Protein AF-A0A2V7UYF8-F1 (afdb_monomer)

Foldseek 3Di:
DVVVVVVVVVVVVVVVVVVVVVVVVVVVVVVVVVVQVVCVVVQWHFQDWADPDPPDIWTFTDHLQFIDTPHDTDGLVFFQWKFKDWQQHTPDIAGAVPGDQDDGDPGHDDPVFTWIWMWTAGHPGDIDIGGLGRPDPPNSVVRSVSVRVVSNVSSVVVNVD

pLDDT: mean 77.4, std 12.2, range [41.81, 94.0]

Sequence (161 aa):
MLVKAAALLVLLLLLWMVFRFAMGLRWAKVSREAARAAEQARGRRVVAEIPLSEDELVFFGEDEAGFYWGGRQSRKRDLAGARLLLNGAVVASSSRPGERLPDPPPPEEHQGVEHWDVVLYLSGGRSERIPCGSLREGVSREIATRVFEAVGSAMRKEAGS

Radius of gyration: 21.66 Å; Cα contacts (8 Å, |Δi|>4): 232; chains: 1; bounding box: 52×26×73 Å

Secondary structure (DSSP, 8-state):
-HHHHHHHHHHHHHHHHHHHHHHHHHHHHHHHHHHHHHHHHTT-EEEEEEEEETTEEEEEEE-SSEEEETTEEEEGGGEEEEEEEETTEEEEEEE-TTPPPPPPPPPPP--SS--EEEEEEETTS-EEEEEEE--TTTHHHHHHHHHHHHHHHHHHHHHT-

Nearest PDB structures (foldseek):
  3d33-assembly1_A  TM=3.945E-01  e=4.032E-01  Phocaeicola vulgatus ATCC 8482
  5jip-assembly1_B  TM=4.185E-01  e=5.351E-01  Clostridium perfringens
  5gni-assembly1_B  TM=4.879E-01  e=3.274E+00  Homo sapiens
  3d33-assembly2_B  TM=3.941E-01  e=2.610E+00  Phocaeicola vulgatus ATCC 8482
  2wv3-assembly1_A  TM=4.248E-01  e=2.610E+00  Rattus norvegicus

Mean predicted aligned error: 11.98 Å

Structure (mmCIF, N/CA/C/O backbone):
data_AF-A0A2V7UYF8-F1
#
_entry.id   AF-A0A2V7UYF8-F1
#
loop_
_atom_site.group_PDB
_atom_site.id
_atom_site.type_symbol
_atom_site.label_atom_id
_atom_site.label_alt_id
_atom_site.label_comp_id
_atom_site.label_asym_id
_atom_site.label_entity_id
_atom_site.label_seq_id
_atom_site.pdbx_PDB_ins_code
_atom_site.Cartn_x
_atom_site.Cartn_y
_atom_site.Cartn_z
_atom_site.occupancy
_atom_site.B_iso_or_equiv
_atom_site.auth_seq_id
_atom_site.auth_comp_id
_atom_site.auth_asym_id
_atom_site.auth_atom_id
_atom_site.pdbx_PDB_model_num
ATOM 1 N N . MET A 1 1 ? 27.307 2.474 -53.301 1.00 67.31 1 MET A N 1
ATOM 2 C CA . MET A 1 1 ? 26.188 1.554 -52.976 1.00 67.31 1 MET A CA 1
ATOM 3 C C . MET A 1 1 ? 26.358 0.891 -51.609 1.00 67.31 1 MET A C 1
ATOM 5 O O . MET A 1 1 ? 25.398 0.895 -50.855 1.00 67.31 1 MET A O 1
ATOM 9 N N . LEU A 1 2 ? 27.566 0.443 -51.237 1.00 80.19 2 LEU A N 1
ATOM 10 C CA . LEU A 1 2 ? 27.881 -0.124 -49.911 1.00 80.19 2 LEU A CA 1
ATOM 11 C C . LEU A 1 2 ? 27.453 0.740 -48.711 1.00 80.19 2 LEU A C 1
ATOM 13 O O . LEU A 1 2 ? 26.817 0.229 -47.802 1.00 80.19 2 LEU A O 1
ATOM 17 N N . VAL A 1 3 ? 27.711 2.053 -48.734 1.00 83.88 3 VAL A N 1
ATOM 18 C CA . VAL A 1 3 ? 27.309 2.956 -47.633 1.00 83.88 3 VAL A CA 1
ATOM 19 C C . VAL A 1 3 ? 25.785 3.032 -47.476 1.00 83.88 3 VAL A C 1
ATOM 21 O O . VAL A 1 3 ? 25.278 3.025 -46.361 1.00 83.88 3 VAL A O 1
ATOM 24 N N . LYS A 1 4 ? 25.037 3.035 -48.588 1.00 81.06 4 LYS A N 1
ATOM 25 C CA . LYS A 1 4 ? 23.564 3.021 -48.563 1.00 81.06 4 LYS A CA 1
ATOM 26 C C . LYS A 1 4 ? 23.030 1.688 -48.027 1.00 81.06 4 LYS A C 1
ATOM 28 O O . LYS A 1 4 ? 22.071 1.689 -47.267 1.00 81.06 4 LYS A O 1
ATOM 33 N N . ALA A 1 5 ? 23.673 0.575 -48.382 1.00 85.94 5 ALA A N 1
ATOM 34 C CA . ALA A 1 5 ? 23.326 -0.749 -47.870 1.00 85.94 5 ALA A CA 1
ATOM 35 C C . ALA A 1 5 ? 23.625 -0.883 -46.365 1.00 85.94 5 ALA A C 1
ATOM 37 O O . ALA A 1 5 ? 22.788 -1.380 -45.619 1.00 85.94 5 ALA A O 1
ATOM 38 N N . ALA A 1 6 ? 24.771 -0.373 -45.902 1.00 87.44 6 ALA A N 1
ATOM 39 C CA . ALA A 1 6 ? 25.122 -0.347 -44.484 1.00 87.44 6 ALA A CA 1
ATOM 40 C C . ALA A 1 6 ? 24.159 0.538 -43.674 1.00 87.44 6 ALA A C 1
ATOM 42 O O . ALA A 1 6 ? 23.676 0.120 -42.627 1.00 87.44 6 ALA A O 1
ATOM 43 N N . ALA A 1 7 ? 23.813 1.725 -44.186 1.00 88.31 7 ALA A N 1
ATOM 44 C CA . ALA A 1 7 ? 22.837 2.607 -43.549 1.00 88.31 7 ALA A CA 1
ATOM 45 C C . ALA A 1 7 ? 21.441 1.964 -43.463 1.00 88.31 7 ALA A C 1
ATOM 47 O O . ALA A 1 7 ? 20.787 2.059 -42.426 1.00 88.31 7 ALA A O 1
ATOM 48 N N . LEU A 1 8 ? 21.005 1.262 -44.517 1.00 92.62 8 LEU A N 1
ATOM 49 C CA . LEU A 1 8 ? 19.743 0.519 -44.517 1.00 92.62 8 LEU A CA 1
ATOM 50 C C . LEU A 1 8 ? 19.751 -0.601 -43.465 1.00 92.62 8 LEU A C 1
ATOM 52 O O . LEU A 1 8 ? 18.777 -0.760 -42.735 1.00 92.62 8 LEU A O 1
ATOM 56 N N . LEU A 1 9 ? 20.853 -1.346 -43.352 1.00 94.00 9 LEU A N 1
ATOM 57 C CA . LEU A 1 9 ? 20.999 -2.419 -42.367 1.00 94.00 9 LEU A CA 1
ATOM 58 C C . LEU A 1 9 ? 20.934 -1.881 -40.929 1.00 94.00 9 LEU A C 1
ATOM 60 O O . LEU A 1 9 ? 20.219 -2.431 -40.095 1.00 94.00 9 LEU A O 1
ATOM 64 N N . VAL A 1 10 ? 21.641 -0.782 -40.651 1.00 92.44 10 VAL A N 1
ATOM 65 C CA . VAL A 1 10 ? 21.618 -0.121 -39.336 1.00 92.44 10 VAL A CA 1
ATOM 66 C C . VAL A 1 10 ? 20.214 0.386 -39.010 1.00 92.44 10 VAL A C 1
ATOM 68 O O . VAL A 1 10 ? 19.731 0.172 -37.900 1.00 92.44 10 VAL A O 1
ATOM 71 N N . LEU A 1 11 ? 19.526 0.998 -39.978 1.00 92.12 11 LEU A N 1
ATOM 72 C CA . LEU A 1 11 ? 18.148 1.453 -39.801 1.00 92.12 11 LEU A CA 1
ATOM 73 C C . LEU A 1 11 ? 17.205 0.287 -39.470 1.00 92.12 11 LEU A C 1
ATOM 75 O O . LEU A 1 11 ? 16.401 0.394 -38.547 1.00 92.12 11 LEU A O 1
ATOM 79 N N . LEU A 1 12 ? 17.326 -0.840 -40.177 1.00 93.25 12 LEU A N 1
ATOM 80 C CA . LEU A 1 12 ? 16.521 -2.037 -39.920 1.00 93.25 12 LEU A CA 1
ATOM 81 C C . LEU A 1 12 ? 16.791 -2.630 -38.531 1.00 93.25 12 LEU A C 1
ATOM 83 O O . LEU A 1 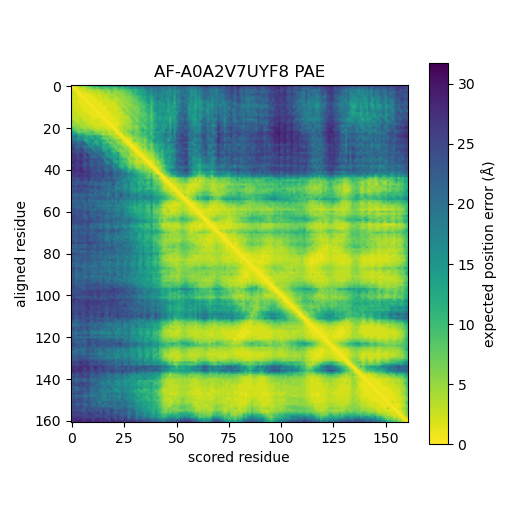12 ? 15.845 -3.007 -37.843 1.00 93.25 12 LEU A O 1
ATOM 87 N N . LEU A 1 13 ? 18.051 -2.665 -38.088 1.00 90.06 13 LEU A N 1
ATOM 88 C CA . LEU A 1 13 ? 18.413 -3.122 -36.742 1.00 90.06 13 LEU A CA 1
ATOM 89 C C . LEU A 1 13 ? 17.830 -2.217 -35.651 1.00 90.06 13 LEU A C 1
ATOM 91 O O . LEU A 1 13 ? 17.286 -2.720 -34.667 1.00 90.06 13 LEU A O 1
ATOM 95 N N . LEU A 1 14 ? 17.892 -0.896 -35.836 1.00 87.88 14 LEU A N 1
ATOM 96 C CA . LEU A 1 14 ? 17.300 0.065 -34.902 1.00 87.88 14 LEU A CA 1
ATOM 97 C C . LEU A 1 14 ? 15.776 -0.084 -34.835 1.00 87.88 14 LEU A C 1
ATOM 99 O O . LEU A 1 14 ? 15.218 -0.157 -33.741 1.00 87.88 14 LEU A O 1
ATOM 103 N N . LEU A 1 15 ? 15.105 -0.199 -35.985 1.00 88.56 15 LEU A N 1
ATOM 104 C CA . LEU A 1 15 ? 13.659 -0.426 -36.047 1.00 88.56 15 LEU A CA 1
ATOM 105 C C . LEU A 1 15 ? 13.262 -1.745 -35.377 1.00 88.56 15 LEU A C 1
ATOM 107 O O . LEU A 1 15 ? 12.296 -1.779 -34.615 1.00 88.56 15 LEU A O 1
ATOM 111 N N . TRP A 1 16 ? 14.026 -2.815 -35.603 1.00 88.56 16 TRP A N 1
ATOM 112 C CA . TRP A 1 16 ? 13.798 -4.105 -34.956 1.00 88.56 16 TRP A CA 1
ATOM 113 C C . TRP A 1 16 ? 13.968 -4.026 -33.435 1.00 88.56 16 TRP A C 1
ATOM 115 O O . TRP A 1 16 ? 13.145 -4.562 -32.691 1.00 88.56 16 TRP A O 1
ATOM 125 N N . MET A 1 17 ? 14.988 -3.308 -32.956 1.00 82.62 17 MET A N 1
ATOM 126 C CA . MET A 1 17 ? 15.217 -3.106 -31.527 1.00 82.62 17 MET A CA 1
ATOM 127 C C . MET A 1 17 ? 14.060 -2.333 -30.883 1.00 82.62 17 MET A C 1
ATOM 129 O O . MET A 1 17 ? 13.500 -2.790 -29.886 1.00 82.62 17 MET A O 1
ATOM 133 N N . VAL A 1 18 ? 13.646 -1.213 -31.484 1.00 83.38 18 VAL A N 1
ATOM 134 C CA . VAL A 1 18 ? 12.497 -0.415 -31.022 1.00 83.38 18 VAL A CA 1
ATOM 135 C C . VAL A 1 18 ? 11.221 -1.254 -31.006 1.00 83.38 18 VAL A C 1
ATOM 137 O O . VAL A 1 18 ? 10.492 -1.243 -30.016 1.00 83.38 18 VAL A O 1
ATOM 140 N N . PHE A 1 19 ? 10.974 -2.039 -32.057 1.00 81.75 19 PHE A N 1
ATOM 141 C CA . PHE A 1 19 ? 9.822 -2.932 -32.130 1.00 81.75 19 PHE A CA 1
ATOM 142 C C . PHE A 1 19 ? 9.833 -3.985 -31.013 1.00 81.75 19 PHE A C 1
ATOM 144 O O . PHE A 1 19 ? 8.813 -4.205 -30.358 1.00 81.75 19 PHE A O 1
ATOM 151 N N . ARG A 1 20 ? 10.991 -4.600 -30.738 1.00 79.19 20 ARG A N 1
ATOM 152 C CA . ARG A 1 20 ? 11.137 -5.597 -29.669 1.00 79.19 20 ARG A CA 1
ATOM 153 C C . ARG A 1 20 ? 10.873 -4.997 -28.288 1.00 79.19 20 ARG A C 1
ATOM 155 O O . ARG A 1 20 ? 10.163 -5.608 -27.490 1.00 79.19 20 ARG A O 1
ATOM 162 N N . PHE A 1 21 ? 11.381 -3.795 -28.020 1.00 67.06 21 PHE A N 1
ATOM 163 C CA . PHE A 1 21 ? 11.105 -3.078 -26.773 1.00 67.06 21 PHE A CA 1
ATOM 164 C C . PHE A 1 21 ? 9.631 -2.672 -26.649 1.00 67.06 21 PHE A C 1
ATOM 166 O O . PHE A 1 21 ? 9.024 -2.888 -25.600 1.00 67.06 21 PHE A O 1
ATOM 173 N N . ALA A 1 22 ? 9.026 -2.156 -27.722 1.00 66.75 22 ALA A N 1
ATOM 174 C CA . ALA A 1 22 ? 7.614 -1.780 -27.741 1.00 66.75 22 ALA A CA 1
ATOM 175 C C . ALA A 1 22 ? 6.695 -2.987 -27.488 1.00 66.75 22 ALA A C 1
ATOM 177 O O . ALA A 1 22 ? 5.743 -2.891 -26.711 1.00 66.75 22 ALA A O 1
ATOM 178 N N . MET A 1 23 ? 7.002 -4.145 -28.084 1.00 65.62 23 MET A N 1
ATOM 179 C CA . MET A 1 23 ? 6.242 -5.370 -27.835 1.00 65.62 23 MET A CA 1
ATOM 180 C C . MET A 1 23 ? 6.464 -5.928 -26.432 1.00 65.62 23 MET A C 1
ATOM 182 O O . MET A 1 23 ? 5.495 -6.387 -25.837 1.00 65.62 23 MET A O 1
ATOM 186 N N . GLY A 1 24 ? 7.669 -5.824 -25.861 1.00 55.97 24 GLY A N 1
ATOM 187 C CA . GLY A 1 24 ? 7.920 -6.185 -24.461 1.00 55.97 24 GLY A CA 1
ATOM 188 C C . GLY A 1 24 ? 7.097 -5.345 -23.478 1.00 55.97 24 GLY A C 1
ATOM 189 O O . GLY A 1 24 ? 6.452 -5.892 -22.585 1.00 55.97 24 GLY A O 1
ATOM 190 N N . LEU A 1 25 ? 7.030 -4.028 -23.696 1.00 59.09 25 LEU A N 1
ATOM 191 C CA . LEU A 1 25 ? 6.193 -3.115 -22.907 1.00 59.09 25 LEU A CA 1
ATOM 192 C C . LEU A 1 25 ? 4.701 -3.429 -23.059 1.00 59.09 25 LEU A C 1
ATOM 194 O O . LEU A 1 25 ? 3.961 -3.429 -22.076 1.00 59.09 25 LEU A O 1
ATOM 198 N N . ARG A 1 26 ? 4.254 -3.738 -24.282 1.00 54.22 26 ARG A N 1
ATOM 199 C CA . ARG A 1 26 ? 2.870 -4.143 -24.546 1.00 54.22 26 ARG A CA 1
ATOM 200 C C . ARG A 1 26 ? 2.535 -5.464 -23.858 1.00 54.22 26 ARG A C 1
ATOM 202 O O . ARG A 1 26 ? 1.455 -5.577 -23.292 1.00 54.22 26 ARG A O 1
ATOM 209 N N . TRP A 1 27 ? 3.452 -6.429 -23.854 1.00 41.81 27 TRP A N 1
ATOM 210 C CA . TRP A 1 27 ? 3.268 -7.708 -23.167 1.00 41.81 27 TRP A CA 1
ATOM 211 C C . TRP A 1 27 ? 3.230 -7.541 -21.647 1.00 41.81 27 TRP A C 1
ATOM 213 O O . TRP A 1 27 ? 2.350 -8.103 -21.009 1.00 41.81 27 TRP A O 1
ATOM 223 N N . ALA A 1 28 ? 4.101 -6.704 -21.076 1.00 56.34 28 ALA A N 1
ATOM 224 C CA . ALA A 1 28 ? 4.075 -6.363 -19.653 1.00 56.34 28 ALA A CA 1
ATOM 225 C C . ALA A 1 28 ? 2.790 -5.619 -19.249 1.00 56.34 28 ALA A C 1
ATOM 227 O O . ALA A 1 28 ? 2.278 -5.799 -18.147 1.00 56.34 28 ALA A O 1
ATOM 228 N N . LYS A 1 29 ? 2.238 -4.792 -20.145 1.00 50.50 29 LYS A N 1
ATOM 229 C CA . LYS A 1 29 ? 0.956 -4.117 -19.921 1.00 50.50 29 LYS A CA 1
ATOM 230 C C . LYS A 1 29 ? -0.215 -5.102 -19.977 1.00 50.50 29 LYS A C 1
ATOM 232 O O . LYS A 1 29 ? -1.039 -5.114 -19.070 1.00 50.50 29 LYS A O 1
ATOM 237 N N . VAL A 1 30 ? -0.245 -5.965 -20.994 1.00 52.16 30 VAL A N 1
ATOM 238 C CA . VAL A 1 30 ? -1.293 -6.983 -21.176 1.00 52.16 30 VAL A CA 1
ATOM 239 C C . VAL A 1 30 ? -1.240 -8.045 -20.077 1.00 52.16 30 VAL A C 1
ATOM 241 O O . VAL A 1 30 ? -2.288 -8.471 -19.608 1.00 52.16 30 VAL A O 1
ATOM 244 N N . SER A 1 31 ? -0.057 -8.443 -19.604 1.00 53.12 31 SER A N 1
ATOM 245 C CA . SER A 1 31 ? 0.067 -9.386 -18.487 1.00 53.12 31 SER A CA 1
ATOM 246 C C . SER A 1 31 ? -0.431 -8.782 -17.173 1.00 53.12 31 SER A C 1
ATOM 248 O O . SER A 1 31 ? -1.090 -9.474 -16.400 1.00 53.12 31 SER A O 1
ATOM 250 N N . ARG A 1 32 ? -0.205 -7.482 -16.942 1.00 52.41 32 ARG A N 1
ATOM 251 C CA . ARG A 1 32 ? -0.763 -6.757 -15.789 1.00 52.41 32 ARG A CA 1
ATOM 252 C C . ARG A 1 32 ? -2.275 -6.584 -15.886 1.00 52.41 32 ARG A C 1
ATOM 254 O O . ARG A 1 32 ? -2.969 -6.752 -14.887 1.00 52.41 32 ARG A O 1
ATOM 261 N N . GLU A 1 33 ? -2.802 -6.298 -17.073 1.00 55.66 33 GLU A N 1
ATOM 262 C CA . GLU A 1 33 ? -4.249 -6.247 -17.316 1.00 55.66 33 GLU A CA 1
ATOM 263 C C . GLU A 1 33 ? -4.898 -7.631 -17.136 1.00 55.66 33 GLU A C 1
ATOM 265 O O . GLU A 1 33 ? -5.939 -7.735 -16.492 1.00 55.66 33 GLU A O 1
ATOM 270 N N . ALA A 1 34 ? -4.247 -8.705 -17.594 1.00 53.72 34 ALA A N 1
ATOM 271 C CA . ALA A 1 34 ? -4.702 -10.081 -17.402 1.00 53.72 34 ALA A CA 1
ATOM 272 C C . ALA A 1 34 ? -4.626 -10.531 -15.934 1.00 53.72 34 ALA A C 1
ATOM 274 O O . ALA A 1 34 ? -5.520 -11.228 -15.464 1.00 53.72 34 ALA A O 1
ATOM 275 N N . ALA A 1 35 ? -3.609 -10.103 -15.183 1.00 55.00 35 ALA A N 1
ATOM 276 C CA . ALA A 1 35 ? -3.507 -10.376 -13.753 1.00 55.00 35 ALA A CA 1
ATOM 277 C C . ALA A 1 35 ? -4.576 -9.618 -12.944 1.00 55.00 35 ALA A C 1
ATOM 279 O O . ALA A 1 35 ? -5.189 -10.192 -12.044 1.00 55.00 35 ALA A O 1
ATOM 280 N N . ARG A 1 36 ? -4.891 -8.369 -13.326 1.00 52.25 36 ARG A N 1
ATOM 281 C CA . ARG A 1 36 ? -6.044 -7.629 -12.780 1.00 52.25 36 ARG A CA 1
ATOM 282 C C . ARG A 1 36 ? -7.368 -8.318 -13.105 1.00 52.25 36 ARG A C 1
ATOM 284 O O . ARG A 1 36 ? -8.210 -8.442 -12.219 1.00 52.25 36 ARG A O 1
ATOM 291 N N . ALA A 1 37 ? -7.525 -8.812 -14.331 1.00 54.09 37 ALA A N 1
ATOM 292 C CA . ALA A 1 37 ? -8.712 -9.548 -14.758 1.00 54.09 37 ALA A CA 1
ATOM 293 C C . ALA A 1 37 ? -8.849 -10.908 -14.051 1.00 54.09 37 ALA A C 1
ATOM 295 O O . ALA A 1 37 ? -9.959 -11.314 -13.722 1.00 54.09 37 ALA A O 1
ATOM 296 N N . ALA A 1 38 ? -7.741 -11.598 -13.762 1.00 53.12 38 ALA A N 1
ATOM 297 C CA . ALA A 1 38 ? -7.740 -12.870 -13.040 1.00 53.12 38 ALA A CA 1
ATOM 298 C C . ALA A 1 38 ? -8.135 -12.707 -11.563 1.00 53.12 38 ALA A C 1
ATOM 300 O O . ALA A 1 38 ? -8.843 -13.552 -11.017 1.00 53.12 38 ALA A O 1
ATOM 301 N N . GLU A 1 39 ? -7.731 -11.609 -10.922 1.00 51.97 39 GLU A N 1
ATOM 302 C CA . GLU A 1 39 ? -8.178 -11.287 -9.563 1.00 51.97 39 GLU A CA 1
ATOM 303 C C . GLU A 1 39 ? -9.638 -10.803 -9.535 1.00 51.97 39 GLU A C 1
ATOM 305 O O . GLU A 1 39 ? -10.404 -11.231 -8.671 1.00 51.97 39 GLU A O 1
ATOM 310 N N . GLN A 1 40 ? -10.082 -10.045 -10.546 1.00 53.50 40 GLN A N 1
ATOM 311 C CA . GLN A 1 40 ? -11.500 -9.695 -10.729 1.00 53.50 40 GLN A CA 1
ATOM 312 C C . GLN A 1 40 ? -12.380 -10.927 -10.990 1.00 53.50 40 GLN A C 1
ATOM 314 O O . GLN A 1 40 ? -13.484 -11.013 -10.457 1.00 53.50 40 GLN A O 1
ATOM 319 N N . ALA A 1 41 ? -11.881 -11.917 -11.736 1.00 46.62 41 ALA A N 1
ATOM 320 C CA . ALA A 1 41 ? -12.564 -13.190 -11.969 1.00 46.62 41 ALA A CA 1
ATOM 321 C C . ALA A 1 41 ? -12.693 -14.046 -10.694 1.00 46.62 41 ALA A C 1
ATOM 323 O O . ALA A 1 41 ? -13.555 -14.918 -10.625 1.00 46.62 41 ALA A O 1
ATOM 324 N N . ARG A 1 42 ? -11.878 -13.777 -9.664 1.00 52.91 42 ARG A N 1
ATOM 325 C CA . ARG A 1 42 ? -12.003 -14.360 -8.317 1.00 52.91 42 ARG A CA 1
ATOM 326 C C . ARG A 1 42 ? -12.918 -13.553 -7.387 1.00 52.91 42 ARG A C 1
ATOM 328 O O . ARG A 1 42 ? -12.999 -13.874 -6.206 1.00 52.91 42 ARG A O 1
ATOM 335 N N . GLY A 1 43 ? -13.582 -12.510 -7.893 1.00 56.47 43 GLY A N 1
ATOM 336 C CA . GLY A 1 43 ? -14.429 -11.613 -7.101 1.00 56.47 43 GLY A CA 1
ATOM 337 C C . GLY A 1 43 ? -13.647 -10.608 -6.249 1.00 56.47 43 GLY A C 1
ATOM 338 O O . GLY A 1 43 ? -14.230 -9.967 -5.379 1.00 56.47 43 GLY A O 1
ATOM 339 N N . ARG A 1 44 ? -12.334 -10.457 -6.482 1.00 64.94 44 ARG A N 1
ATOM 340 C CA . ARG A 1 44 ? -11.458 -9.569 -5.710 1.00 64.94 44 ARG A CA 1
ATOM 341 C C . ARG A 1 44 ? -11.140 -8.310 -6.509 1.00 64.94 44 ARG A C 1
ATOM 343 O O . ARG A 1 44 ? -10.650 -8.357 -7.637 1.00 64.94 44 ARG A O 1
ATOM 350 N N . ARG A 1 45 ? -11.407 -7.149 -5.921 1.00 71.06 45 ARG A N 1
ATOM 351 C CA . ARG A 1 45 ? -11.043 -5.847 -6.476 1.00 71.06 45 ARG A CA 1
ATOM 352 C C . ARG A 1 45 ? -9.567 -5.585 -6.197 1.00 71.06 45 ARG A C 1
ATOM 354 O O . ARG A 1 45 ? -9.176 -5.386 -5.053 1.00 71.06 45 ARG A O 1
ATOM 361 N N . VAL A 1 46 ? -8.744 -5.538 -7.242 1.00 74.31 46 VAL A N 1
ATOM 362 C CA . VAL A 1 46 ? -7.344 -5.103 -7.116 1.00 74.31 46 VAL A CA 1
ATOM 363 C C . VAL A 1 46 ? -7.311 -3.607 -6.818 1.00 74.31 46 VAL A C 1
ATOM 365 O O . VAL A 1 46 ? -7.813 -2.802 -7.604 1.00 74.31 46 VAL A O 1
ATOM 368 N N . VAL A 1 47 ? -6.724 -3.240 -5.683 1.00 76.00 47 VAL A N 1
ATOM 369 C CA . VAL A 1 47 ? -6.604 -1.847 -5.232 1.00 76.00 47 VAL A CA 1
ATOM 370 C C . VAL A 1 47 ? -5.251 -1.272 -5.651 1.00 76.00 47 VAL A C 1
ATOM 372 O O . VAL A 1 47 ? -5.201 -0.171 -6.204 1.00 76.00 47 VAL A O 1
ATOM 375 N N . ALA A 1 48 ? -4.162 -2.019 -5.445 1.00 77.06 48 ALA A N 1
ATOM 376 C CA . ALA A 1 48 ? -2.819 -1.597 -5.835 1.00 77.06 48 ALA A CA 1
ATOM 377 C C . ALA A 1 48 ? -1.866 -2.786 -6.049 1.00 77.06 48 ALA A C 1
ATOM 379 O O . ALA A 1 48 ? -2.130 -3.899 -5.605 1.00 77.06 48 ALA A O 1
ATOM 380 N N . GLU A 1 49 ? -0.751 -2.538 -6.734 1.00 79.06 49 GLU A N 1
ATOM 381 C CA . GLU A 1 49 ? 0.408 -3.437 -6.796 1.00 79.06 49 GLU A CA 1
ATOM 382 C C . GLU A 1 49 ? 1.404 -2.966 -5.734 1.00 79.06 49 GLU A C 1
ATOM 384 O O . GLU A 1 49 ? 1.780 -1.795 -5.746 1.00 79.06 49 GLU A O 1
ATOM 389 N N . ILE A 1 50 ? 1.795 -3.845 -4.812 1.00 82.62 50 ILE A N 1
ATOM 390 C CA . ILE A 1 50 ? 2.714 -3.535 -3.714 1.00 82.62 50 ILE A CA 1
ATOM 391 C C . ILE A 1 50 ? 3.996 -4.374 -3.839 1.00 82.62 50 ILE A C 1
ATOM 393 O O . ILE A 1 50 ? 3.921 -5.544 -4.228 1.00 82.62 50 ILE A O 1
ATOM 397 N N . PRO A 1 51 ? 5.176 -3.820 -3.523 1.00 78.81 51 PRO A N 1
ATOM 398 C CA . PRO A 1 51 ? 6.403 -4.602 -3.446 1.00 78.81 51 PRO A CA 1
ATOM 399 C C . PRO A 1 51 ? 6.443 -5.394 -2.137 1.00 78.81 51 PRO A C 1
ATOM 401 O O . PRO A 1 51 ? 6.454 -4.808 -1.059 1.00 78.81 51 PRO A O 1
ATOM 404 N N . LEU A 1 52 ? 6.464 -6.726 -2.223 1.00 77.00 52 LEU A N 1
ATOM 405 C CA . LEU A 1 52 ? 6.692 -7.587 -1.058 1.00 77.00 52 L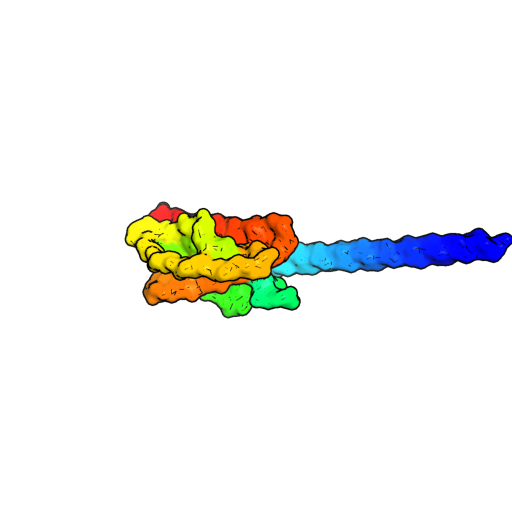EU A CA 1
ATOM 406 C C . LEU A 1 52 ? 8.189 -7.681 -0.726 1.00 77.00 52 LEU A C 1
ATOM 408 O O . LEU A 1 52 ? 8.561 -7.751 0.443 1.00 77.00 52 LEU A O 1
ATOM 412 N N . SER A 1 53 ? 9.031 -7.662 -1.758 1.00 69.25 53 SER A N 1
ATOM 413 C CA . SER A 1 53 ? 10.493 -7.598 -1.686 1.00 69.25 53 SER A CA 1
ATOM 414 C C . SER A 1 53 ? 11.029 -6.784 -2.873 1.00 69.25 53 SER A C 1
ATOM 416 O O . SER A 1 53 ? 10.243 -6.357 -3.721 1.00 69.25 53 SER A O 1
ATOM 418 N N . GLU A 1 54 ? 12.344 -6.539 -2.943 1.00 67.00 54 GLU A N 1
ATOM 419 C CA . GLU A 1 54 ? 12.946 -5.739 -4.030 1.00 67.00 54 GLU A CA 1
ATOM 420 C C . GLU A 1 54 ? 12.634 -6.293 -5.433 1.00 67.00 54 GLU A C 1
ATOM 422 O O . GLU A 1 54 ? 12.440 -5.513 -6.365 1.00 67.00 54 GLU A O 1
ATOM 427 N N . ASP A 1 55 ? 12.486 -7.615 -5.558 1.00 67.12 55 ASP A N 1
ATOM 428 C CA . ASP A 1 55 ? 12.246 -8.302 -6.832 1.00 67.12 55 ASP A CA 1
ATOM 429 C C . ASP A 1 55 ? 10.818 -8.864 -6.980 1.00 67.12 55 ASP A C 1
ATOM 431 O O . ASP A 1 55 ? 10.460 -9.391 -8.038 1.00 67.12 55 ASP A O 1
ATOM 435 N N . GLU A 1 56 ? 9.972 -8.753 -5.950 1.00 74.81 56 GLU A N 1
ATOM 436 C CA . GLU A 1 56 ? 8.637 -9.357 -5.933 1.00 74.81 56 GLU A CA 1
ATOM 437 C C . GLU A 1 56 ? 7.529 -8.310 -5.781 1.00 74.81 56 GLU A C 1
ATOM 439 O O . GLU A 1 56 ? 7.377 -7.670 -4.739 1.00 74.81 56 GLU A O 1
ATOM 444 N N . LEU A 1 57 ? 6.698 -8.185 -6.819 1.00 76.12 57 LEU A N 1
ATOM 445 C CA . LEU A 1 57 ? 5.478 -7.380 -6.805 1.00 76.12 57 LEU A CA 1
ATOM 446 C C . LEU A 1 57 ? 4.260 -8.285 -6.615 1.00 76.12 57 LEU A C 1
ATOM 448 O O . LEU A 1 57 ? 4.024 -9.197 -7.408 1.00 76.12 57 LEU A O 1
ATOM 452 N N . VAL A 1 58 ? 3.447 -7.989 -5.603 1.00 80.25 58 VAL A N 1
ATOM 453 C CA . VAL A 1 58 ? 2.196 -8.698 -5.319 1.00 80.25 58 VAL A CA 1
ATOM 454 C C . VAL A 1 58 ? 1.005 -7.755 -5.438 1.00 80.25 58 VAL A C 1
ATOM 456 O O . VAL A 1 58 ? 1.103 -6.550 -5.215 1.00 80.25 58 VAL A O 1
ATOM 459 N N . PHE A 1 59 ? -0.156 -8.296 -5.793 1.00 80.50 59 PHE A N 1
ATOM 460 C CA . PHE A 1 59 ? -1.386 -7.512 -5.819 1.00 80.50 59 PHE A CA 1
ATOM 461 C C . PHE A 1 59 ? -1.965 -7.402 -4.412 1.00 80.50 59 PHE A C 1
ATOM 463 O O . PHE A 1 59 ? -2.146 -8.407 -3.724 1.00 80.50 59 PHE A O 1
ATOM 470 N N . PHE A 1 60 ? -2.292 -6.177 -4.016 1.00 82.25 60 PHE A N 1
ATOM 471 C CA . PHE A 1 60 ? -3.157 -5.906 -2.884 1.00 82.25 60 PHE A CA 1
ATOM 472 C C . PHE A 1 60 ? -4.607 -5.896 -3.380 1.00 82.25 60 PHE A C 1
ATOM 474 O O . PHE A 1 60 ? -5.028 -5.010 -4.138 1.00 82.25 60 PHE A O 1
ATOM 481 N N . GLY A 1 61 ? -5.346 -6.932 -2.996 1.00 81.75 61 GLY A N 1
ATOM 482 C CA . GLY A 1 61 ? -6.739 -7.149 -3.367 1.00 81.75 61 GLY A CA 1
ATOM 483 C C . GLY A 1 61 ? -7.685 -6.967 -2.185 1.00 81.75 61 GLY A C 1
ATOM 484 O O . GLY A 1 61 ? -7.342 -7.255 -1.042 1.00 81.75 61 GLY A O 1
ATOM 485 N N . GLU A 1 62 ? -8.899 -6.525 -2.479 1.00 82.56 62 GLU A N 1
ATOM 486 C CA . GLU A 1 62 ? -10.009 -6.376 -1.540 1.00 82.56 62 GLU A CA 1
ATOM 487 C C . GLU A 1 62 ? -11.195 -7.226 -2.018 1.00 82.56 62 GLU A C 1
ATOM 489 O O . GLU A 1 62 ? -11.540 -7.193 -3.198 1.00 82.56 62 GLU A O 1
ATOM 494 N N . ASP A 1 63 ? -11.851 -7.956 -1.119 1.00 79.25 63 ASP A N 1
ATOM 495 C CA . ASP A 1 63 ? -13.159 -8.580 -1.364 1.00 79.25 63 ASP A CA 1
ATOM 496 C C . ASP A 1 63 ? -14.190 -8.122 -0.319 1.00 79.25 63 ASP A C 1
ATOM 498 O O . ASP A 1 63 ? -13.941 -7.188 0.447 1.00 79.25 63 ASP A O 1
ATOM 502 N N . GLU A 1 64 ? -15.375 -8.734 -0.283 1.00 73.44 64 GLU A N 1
ATOM 503 C CA . GLU A 1 64 ? -16.386 -8.407 0.733 1.00 73.44 64 GLU A CA 1
ATOM 504 C C . GLU A 1 64 ? -15.955 -8.770 2.163 1.00 73.44 64 GLU A C 1
ATOM 506 O O . GLU A 1 64 ? -16.336 -8.082 3.105 1.00 73.44 64 GLU A O 1
ATOM 511 N N . ALA A 1 65 ? -15.125 -9.798 2.341 1.00 76.25 65 ALA A N 1
ATOM 512 C CA . ALA A 1 65 ? -14.732 -10.336 3.640 1.00 76.25 65 ALA A CA 1
ATOM 513 C C . ALA A 1 65 ? -13.429 -9.733 4.208 1.00 76.25 65 ALA A C 1
ATOM 515 O O . ALA A 1 65 ? -13.202 -9.778 5.423 1.00 76.25 65 ALA A O 1
ATOM 516 N N . GLY A 1 66 ? -12.538 -9.200 3.370 1.00 84.69 66 GLY A N 1
ATOM 517 C CA . GLY A 1 66 ? -11.156 -8.923 3.746 1.00 84.69 66 GLY A CA 1
ATOM 518 C C . GLY A 1 66 ? -10.274 -8.278 2.675 1.00 84.69 66 GLY A C 1
ATOM 519 O O . GLY A 1 66 ? -10.687 -7.955 1.563 1.00 84.69 66 GLY A O 1
ATOM 520 N N . PHE A 1 67 ? -9.016 -8.104 3.062 1.00 86.56 67 PHE A N 1
ATOM 521 C CA . PHE A 1 67 ? -7.886 -7.667 2.255 1.00 86.56 67 PHE A CA 1
ATOM 522 C C . PHE A 1 67 ? -6.867 -8.802 2.137 1.00 86.56 67 PHE A C 1
ATOM 524 O O . PHE A 1 67 ? -6.663 -9.551 3.094 1.00 86.56 67 PHE A O 1
ATOM 531 N N . TYR A 1 68 ? -6.211 -8.914 0.981 1.00 84.44 68 TYR A N 1
ATOM 532 C CA . TYR A 1 68 ? -5.289 -10.004 0.654 1.00 84.44 68 TYR A CA 1
ATOM 533 C C . TYR A 1 68 ? -4.046 -9.469 -0.045 1.00 84.44 68 TYR A C 1
ATOM 535 O O . TYR A 1 68 ? -4.155 -8.657 -0.965 1.00 84.44 68 TYR A O 1
ATOM 543 N N . TRP A 1 69 ? -2.874 -9.959 0.357 1.00 86.06 69 TR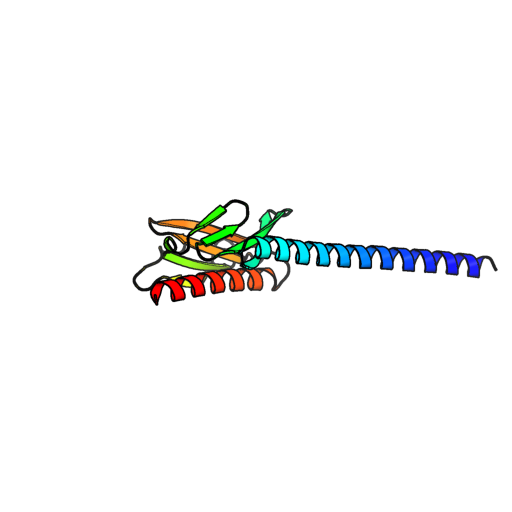P A N 1
ATOM 544 C CA . TRP A 1 69 ? -1.605 -9.651 -0.304 1.00 86.06 69 TRP A CA 1
ATOM 545 C C . TRP A 1 69 ? -0.550 -10.714 0.001 1.00 86.06 69 TRP A C 1
ATOM 547 O O . TRP A 1 69 ? -0.408 -11.125 1.146 1.00 86.06 69 TRP A O 1
ATOM 557 N N . GLY A 1 70 ? 0.203 -11.170 -1.006 1.00 75.31 70 GLY A N 1
ATOM 558 C CA . GLY A 1 70 ? 1.377 -12.041 -0.803 1.00 75.31 70 GLY A CA 1
ATOM 559 C C . GLY A 1 70 ? 1.145 -13.281 0.080 1.00 75.31 70 GLY A C 1
ATOM 560 O O . GLY A 1 70 ? 2.014 -13.644 0.865 1.00 75.31 70 GLY A O 1
ATOM 561 N N . GLY A 1 71 ? -0.049 -13.887 0.033 1.00 78.00 71 GLY A N 1
ATOM 562 C CA . GLY A 1 71 ? -0.432 -15.024 0.887 1.00 78.00 71 GLY A CA 1
ATOM 563 C C . GLY A 1 71 ? -0.918 -14.663 2.300 1.00 78.00 71 GLY A C 1
ATOM 564 O O . GLY A 1 71 ? -1.354 -15.547 3.034 1.00 78.00 71 GLY A O 1
ATOM 565 N N . ARG A 1 72 ? -0.898 -13.382 2.678 1.00 82.62 72 ARG A N 1
ATOM 566 C CA . ARG A 1 72 ? -1.511 -12.849 3.901 1.00 82.62 72 ARG A CA 1
ATOM 567 C C . ARG A 1 72 ? -2.946 -12.409 3.643 1.00 82.62 72 ARG A C 1
ATOM 569 O O . ARG A 1 72 ? -3.305 -12.012 2.531 1.00 82.62 72 ARG A O 1
ATOM 576 N N . GLN A 1 73 ? -3.756 -12.478 4.693 1.00 85.94 73 GLN A N 1
ATOM 577 C CA . GLN A 1 73 ? -5.145 -12.049 4.679 1.00 85.94 73 GLN A CA 1
ATOM 578 C C . GLN A 1 73 ? -5.475 -11.323 5.979 1.00 85.94 73 GLN A C 1
ATOM 580 O O . GLN A 1 73 ? -5.228 -11.843 7.064 1.00 85.94 73 GLN A O 1
ATOM 585 N N . SER A 1 74 ? -6.151 -10.187 5.850 1.00 86.31 74 SER A N 1
ATOM 586 C CA . SER A 1 74 ? -6.770 -9.475 6.960 1.00 86.31 74 SER A CA 1
ATOM 587 C C . SER A 1 74 ? -8.271 -9.362 6.725 1.00 86.31 74 SER A C 1
ATOM 589 O O . SER A 1 74 ? -8.707 -8.931 5.661 1.00 86.31 74 SER A O 1
ATOM 591 N N . ARG A 1 75 ? -9.092 -9.782 7.690 1.00 85.44 75 ARG A N 1
ATOM 592 C CA . ARG A 1 75 ? -10.552 -9.677 7.570 1.00 85.44 75 ARG A CA 1
ATOM 593 C C . ARG A 1 75 ? -11.001 -8.278 7.945 1.00 85.44 75 ARG A C 1
ATOM 595 O O . ARG A 1 75 ? -10.545 -7.742 8.951 1.00 85.44 75 ARG A O 1
ATOM 602 N N . LYS A 1 76 ? -11.956 -7.724 7.197 1.00 84.69 76 LYS A N 1
ATOM 603 C CA . LYS A 1 76 ? -12.426 -6.355 7.434 1.00 84.69 76 LYS A CA 1
ATOM 604 C C . LYS A 1 76 ? -13.026 -6.184 8.825 1.00 84.69 76 LYS A C 1
ATOM 606 O O . LYS A 1 76 ? -12.654 -5.233 9.504 1.00 84.69 76 LYS A O 1
ATOM 611 N N . ARG A 1 77 ? -13.815 -7.165 9.284 1.00 82.75 77 ARG A N 1
ATOM 612 C CA . ARG A 1 77 ? -14.393 -7.224 10.639 1.00 82.75 77 ARG A CA 1
ATOM 613 C C . ARG A 1 77 ? -13.381 -7.164 11.781 1.00 82.75 77 ARG A C 1
ATOM 615 O O . ARG A 1 77 ? -13.726 -6.698 12.858 1.00 82.75 77 ARG A O 1
ATOM 622 N N . ASP A 1 78 ? -12.162 -7.642 11.537 1.00 85.81 78 ASP A N 1
ATOM 623 C CA . ASP A 1 78 ? -11.108 -7.723 12.544 1.00 85.81 78 ASP A CA 1
ATOM 624 C C . ASP A 1 78 ? -10.236 -6.454 12.526 1.00 85.81 78 ASP A C 1
ATOM 626 O O . ASP A 1 78 ? -9.245 -6.403 13.242 1.00 85.81 78 ASP A O 1
ATOM 630 N N . LEU A 1 79 ? -10.544 -5.442 11.702 1.00 86.50 79 LEU A N 1
ATOM 631 C CA . LEU A 1 79 ? -9.767 -4.201 11.611 1.00 86.50 79 LEU A CA 1
ATOM 632 C C . LEU A 1 79 ? -10.181 -3.192 12.677 1.00 86.50 79 LEU A C 1
ATOM 634 O O . LEU A 1 79 ? -11.263 -2.631 12.602 1.00 86.50 79 LEU A O 1
ATOM 638 N N . ALA A 1 80 ? -9.266 -2.857 13.574 1.00 87.50 80 ALA A N 1
ATOM 639 C CA . ALA A 1 80 ? -9.387 -1.751 14.521 1.00 87.50 80 ALA A CA 1
ATOM 640 C C . ALA A 1 80 ? -9.139 -0.380 13.863 1.00 87.50 80 ALA A C 1
ATOM 642 O O . ALA A 1 80 ? -9.754 0.639 14.194 1.00 87.50 80 ALA A O 1
ATOM 643 N N . GLY A 1 81 ? -8.203 -0.342 12.912 1.00 88.88 81 GLY A N 1
ATOM 644 C CA . GLY A 1 81 ? -7.802 0.875 12.219 1.00 88.88 81 GLY A CA 1
ATOM 645 C C . GLY A 1 81 ? -6.629 0.669 11.277 1.00 88.88 81 GLY A C 1
ATOM 646 O O . GLY A 1 81 ? -6.113 -0.433 11.116 1.00 88.88 81 GLY A O 1
ATOM 647 N N . ALA A 1 82 ? -6.179 1.761 10.676 1.00 91.44 82 ALA A N 1
ATOM 648 C CA . ALA A 1 82 ? -5.003 1.810 9.833 1.00 91.44 82 ALA A CA 1
ATOM 6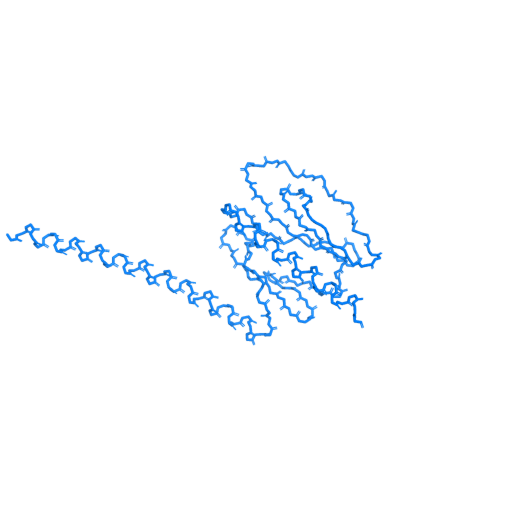49 C C . ALA A 1 82 ? -4.217 3.107 10.048 1.00 91.44 82 ALA A C 1
ATOM 651 O O . ALA A 1 82 ? -4.777 4.152 10.395 1.00 91.44 82 ALA A O 1
ATOM 652 N N . ARG A 1 83 ? -2.909 3.055 9.801 1.00 92.75 83 ARG A N 1
ATOM 653 C CA . ARG A 1 83 ? -2.034 4.227 9.714 1.00 92.75 83 ARG A CA 1
ATOM 654 C C . ARG A 1 83 ? -1.237 4.205 8.426 1.00 92.75 83 ARG A C 1
ATOM 656 O O . ARG A 1 83 ? -0.738 3.159 8.027 1.00 92.75 83 ARG A O 1
ATOM 663 N N . LEU A 1 84 ? -1.107 5.377 7.826 1.00 91.38 84 LEU A N 1
ATOM 664 C CA . LEU A 1 84 ? -0.202 5.647 6.723 1.00 91.38 84 LEU A CA 1
ATOM 665 C C . LEU A 1 84 ? 1.104 6.182 7.303 1.00 91.38 84 LEU A C 1
ATOM 667 O O . LEU A 1 84 ? 1.077 7.165 8.050 1.00 91.38 84 LEU A O 1
ATOM 671 N N . LEU A 1 85 ? 2.219 5.543 6.966 1.00 89.81 85 LEU A N 1
ATOM 672 C CA . LEU A 1 85 ? 3.543 5.905 7.448 1.00 89.81 85 LEU A CA 1
ATOM 673 C C . LEU A 1 85 ? 4.446 6.363 6.300 1.00 89.81 85 LEU A C 1
ATOM 675 O O . LEU A 1 85 ? 4.412 5.792 5.211 1.00 89.81 85 LEU A O 1
ATOM 679 N N . LEU A 1 86 ? 5.280 7.359 6.589 1.00 87.62 86 LEU A N 1
ATOM 680 C CA . LEU A 1 86 ? 6.410 7.800 5.775 1.00 87.62 86 LEU A CA 1
ATOM 681 C C . LEU A 1 86 ? 7.670 7.681 6.631 1.00 87.62 86 LEU A C 1
ATOM 683 O O . LEU A 1 86 ? 7.793 8.389 7.627 1.00 87.62 86 LEU A O 1
ATOM 687 N N . ASN A 1 87 ? 8.593 6.790 6.271 1.00 85.12 87 ASN A N 1
ATOM 688 C CA . ASN A 1 87 ? 9.810 6.508 7.049 1.00 85.12 87 ASN A CA 1
ATOM 689 C C . ASN A 1 87 ? 9.499 6.200 8.529 1.00 85.12 87 ASN A C 1
ATOM 691 O O . ASN A 1 87 ? 10.115 6.735 9.448 1.00 85.12 87 ASN A O 1
ATOM 695 N N . GLY A 1 88 ? 8.439 5.425 8.772 1.00 82.19 88 GLY A N 1
ATOM 696 C CA . GLY A 1 88 ? 7.941 5.130 10.120 1.00 82.19 88 GLY A CA 1
ATOM 697 C C . GLY A 1 88 ? 7.172 6.273 10.804 1.00 82.19 88 GLY A C 1
ATOM 698 O O . GLY A 1 88 ? 6.472 6.019 11.783 1.00 82.19 88 GLY A O 1
ATOM 699 N N . ALA A 1 89 ? 7.216 7.506 10.291 1.00 85.69 89 ALA A N 1
ATOM 700 C CA . ALA A 1 89 ? 6.443 8.628 10.821 1.00 85.69 89 ALA A CA 1
ATOM 701 C C . ALA A 1 89 ? 4.976 8.551 10.382 1.00 85.69 89 ALA A C 1
ATOM 703 O O . ALA A 1 89 ? 4.679 8.305 9.214 1.00 85.69 89 ALA A O 1
ATOM 704 N N . VAL A 1 90 ? 4.039 8.805 11.298 1.00 89.38 90 VAL A N 1
ATOM 705 C CA . VAL A 1 90 ? 2.606 8.797 10.974 1.00 89.38 90 VAL A CA 1
ATOM 706 C C . VAL A 1 90 ? 2.238 10.021 10.143 1.00 89.38 90 VAL A C 1
ATOM 708 O O . VAL A 1 90 ? 2.312 11.148 10.624 1.00 89.38 90 VAL A O 1
ATOM 711 N N . VAL A 1 91 ? 1.773 9.785 8.918 1.00 88.06 91 VAL A N 1
ATOM 712 C CA . VAL A 1 91 ? 1.244 10.821 8.017 1.00 88.06 91 VAL A CA 1
ATOM 713 C C . VAL A 1 91 ? -0.267 10.949 8.170 1.00 88.06 91 VAL A C 1
ATOM 715 O O . VAL A 1 91 ? -0.807 12.051 8.200 1.00 88.06 91 VAL A O 1
ATOM 718 N N . ALA A 1 92 ? -0.962 9.816 8.276 1.00 88.00 92 ALA A N 1
ATOM 719 C CA . ALA A 1 92 ? -2.404 9.776 8.466 1.00 88.00 92 ALA A CA 1
ATOM 720 C C . ALA A 1 92 ? -2.804 8.588 9.34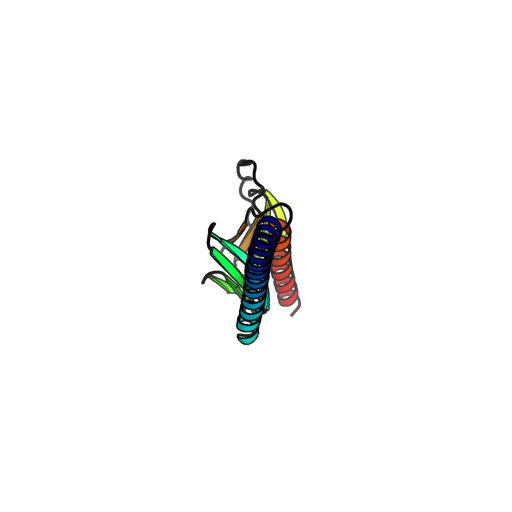0 1.00 88.00 92 ALA A C 1
ATOM 722 O O . ALA A 1 92 ? -2.123 7.562 9.390 1.00 88.00 92 ALA A O 1
ATOM 723 N N . SER A 1 93 ? -3.936 8.717 10.024 1.00 89.75 93 SER A N 1
ATOM 724 C CA . SER A 1 93 ? -4.507 7.643 10.830 1.00 89.75 93 SER A CA 1
ATOM 725 C C . SER A 1 93 ? -6.017 7.593 10.652 1.00 89.75 93 SER A C 1
ATOM 727 O O . SER A 1 93 ? -6.669 8.624 10.495 1.00 89.75 93 SER A O 1
ATOM 729 N N . SER A 1 94 ? -6.566 6.385 10.636 1.00 86.50 94 SER A N 1
ATOM 730 C CA . SER A 1 94 ? -8.002 6.139 10.595 1.00 86.50 94 SER A CA 1
ATOM 731 C C . SER A 1 94 ? -8.305 4.992 11.543 1.00 86.50 94 SER A C 1
ATOM 733 O O . SER A 1 94 ? -7.701 3.931 11.434 1.00 86.50 94 SER A O 1
ATOM 735 N N . SER A 1 95 ? -9.218 5.197 12.482 1.00 87.62 95 SER A N 1
ATOM 736 C CA . SER A 1 95 ? -9.691 4.149 13.383 1.00 87.62 95 SER A CA 1
ATOM 737 C C . SER A 1 95 ? -11.189 3.951 13.227 1.00 87.62 95 SER A C 1
ATOM 739 O O . SER A 1 95 ? -11.898 4.827 12.714 1.00 87.62 95 SER A O 1
ATOM 741 N N . ARG A 1 96 ? -11.678 2.792 13.667 1.00 81.56 96 ARG A N 1
ATOM 742 C CA . ARG A 1 96 ? -13.111 2.597 13.854 1.00 81.56 96 ARG A CA 1
ATOM 743 C C . ARG A 1 96 ? -13.651 3.544 14.931 1.00 81.56 96 ARG A C 1
ATOM 745 O O . ARG A 1 96 ? -12.928 3.870 15.878 1.00 81.56 96 ARG A O 1
ATOM 752 N N . PRO A 1 97 ? -14.922 3.972 14.825 1.00 76.62 97 PRO A N 1
ATOM 753 C CA . PRO A 1 97 ? -15.566 4.741 15.881 1.00 76.62 97 PRO A CA 1
ATOM 754 C C . PRO A 1 97 ? -15.477 4.004 17.224 1.00 76.62 97 PRO A C 1
ATOM 756 O O . PRO A 1 97 ? -15.863 2.845 17.324 1.00 76.62 97 PRO A O 1
ATOM 759 N N . GLY A 1 98 ? -14.950 4.673 18.250 1.00 73.94 98 GLY A N 1
ATOM 760 C CA . GLY A 1 98 ? -14.790 4.100 19.592 1.00 73.94 98 GLY A CA 1
ATOM 761 C C . GLY A 1 98 ? -13.508 3.289 19.815 1.00 73.94 98 GLY A C 1
ATOM 762 O O . GLY A 1 98 ? -13.202 2.978 20.963 1.00 73.94 98 GLY A O 1
ATOM 763 N N . GLU A 1 99 ? -12.717 3.009 18.775 1.00 78.12 99 GLU A N 1
ATOM 764 C CA . GLU A 1 99 ? -11.427 2.334 18.920 1.00 78.12 99 GLU A CA 1
ATOM 765 C C . GLU A 1 99 ? -10.262 3.328 18.972 1.00 78.12 99 GLU A C 1
ATOM 767 O O . GLU A 1 99 ? -10.133 4.234 18.140 1.00 78.12 99 GLU A O 1
ATOM 772 N N . ARG A 1 100 ? -9.380 3.138 19.961 1.00 77.50 100 ARG A N 1
ATOM 773 C CA . ARG A 1 100 ? -8.126 3.883 20.089 1.00 77.50 100 ARG A CA 1
ATOM 774 C C . ARG A 1 100 ? -6.979 3.018 19.588 1.00 77.50 100 ARG A C 1
ATOM 776 O O . ARG A 1 100 ? -6.728 1.940 20.119 1.00 77.50 100 ARG A O 1
ATOM 783 N N . LEU A 1 101 ? -6.265 3.524 18.587 1.00 81.31 101 LEU A N 1
ATOM 784 C CA . LEU A 1 101 ? -5.058 2.874 18.087 1.00 81.31 101 LEU A CA 1
ATOM 785 C C . LEU A 1 101 ? -3.921 3.013 19.105 1.00 81.31 101 LEU A C 1
ATOM 787 O O . LEU A 1 101 ? -3.837 4.055 19.759 1.00 81.31 101 LEU A O 1
ATOM 791 N N . PRO A 1 102 ? -3.040 2.004 19.223 1.00 80.44 102 PRO A N 1
ATOM 792 C CA . PRO A 1 102 ? -1.881 2.077 20.109 1.00 80.44 102 PRO A CA 1
ATOM 793 C C . PRO A 1 102 ? -0.992 3.259 19.723 1.00 80.44 102 PRO A C 1
ATOM 795 O O . PRO A 1 102 ? -1.002 3.681 18.565 1.00 80.44 102 PRO A O 1
ATOM 798 N N . ASP A 1 103 ? -0.216 3.803 20.656 1.00 78.12 103 ASP A N 1
ATOM 799 C CA . ASP A 1 103 ? 0.668 4.929 20.350 1.00 78.12 103 ASP A CA 1
ATOM 800 C C . ASP A 1 103 ? 1.649 4.572 19.222 1.00 78.12 103 ASP A C 1
ATOM 802 O O . ASP A 1 103 ? 2.069 3.415 19.096 1.00 78.12 103 ASP A O 1
ATOM 806 N N . PRO A 1 104 ? 1.939 5.519 18.314 1.00 75.88 104 PRO A N 1
ATOM 807 C CA . PRO 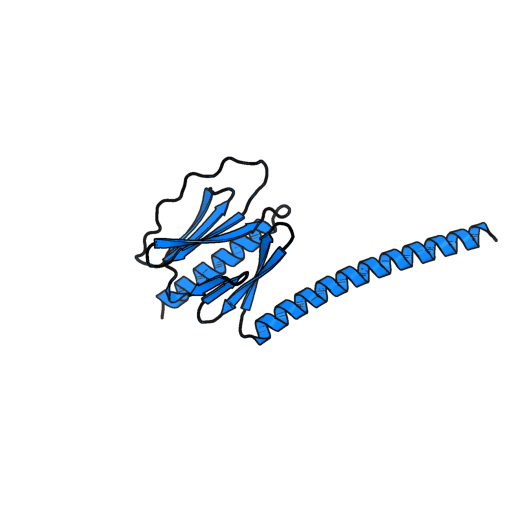A 1 104 ? 2.838 5.239 17.212 1.00 75.88 104 PRO A CA 1
ATOM 808 C C . PRO A 1 104 ? 4.257 4.980 17.732 1.00 75.88 104 PRO A C 1
ATOM 810 O O . PRO A 1 104 ? 4.691 5.646 18.675 1.00 75.88 104 PRO A O 1
ATOM 813 N N . PRO A 1 105 ? 4.994 4.038 17.119 1.00 73.00 105 PRO A N 1
ATOM 814 C CA . PRO A 1 105 ? 6.416 3.908 17.395 1.00 73.00 105 PRO A CA 1
ATOM 815 C C . PRO A 1 105 ? 7.148 5.201 16.992 1.00 73.00 105 PRO A C 1
ATOM 817 O O . PRO A 1 105 ? 6.647 5.952 16.145 1.00 73.00 105 PRO A O 1
ATOM 820 N N . PRO A 1 106 ? 8.323 5.478 17.585 1.00 74.12 106 PRO A N 1
ATOM 821 C CA . PRO A 1 106 ? 9.153 6.586 17.140 1.00 74.12 106 PRO A CA 1
ATOM 822 C C . PRO A 1 106 ? 9.489 6.428 15.647 1.00 74.12 106 PRO A C 1
ATOM 824 O O . PRO A 1 106 ? 9.651 5.295 15.181 1.00 74.12 106 PRO A O 1
ATOM 827 N N . PRO A 1 107 ? 9.571 7.541 14.895 1.00 73.81 107 PRO A N 1
ATOM 828 C CA . PRO A 1 107 ? 9.914 7.497 13.481 1.00 73.81 107 PRO A CA 1
ATOM 829 C C . PRO A 1 107 ? 11.294 6.864 13.283 1.00 73.81 107 PRO A C 1
ATOM 831 O O . PRO A 1 107 ? 12.186 7.020 14.120 1.00 73.81 107 PRO A O 1
A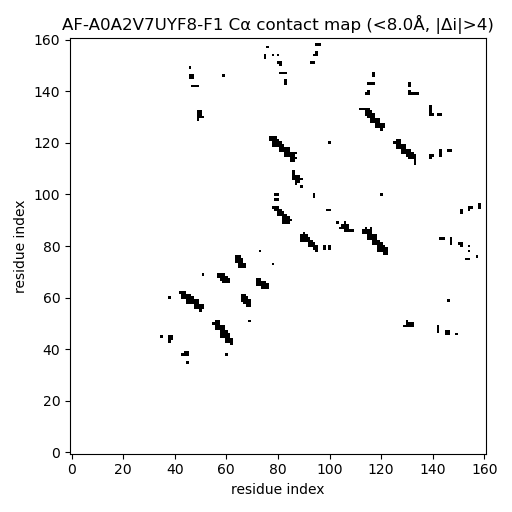TOM 834 N N . GLU A 1 108 ? 11.448 6.136 12.180 1.00 74.12 108 GLU A N 1
ATOM 835 C CA . GLU A 1 108 ? 12.709 5.485 11.838 1.00 74.12 108 GLU A CA 1
ATOM 836 C C . GLU A 1 108 ? 13.731 6.543 11.385 1.00 74.12 108 GLU A C 1
ATOM 838 O O . GLU A 1 108 ? 13.372 7.615 10.885 1.00 74.12 108 GLU A O 1
ATOM 843 N N . GLU A 1 109 ? 15.021 6.263 11.584 1.00 71.38 109 GLU A N 1
ATOM 844 C CA . GLU A 1 109 ? 16.086 7.161 11.137 1.00 71.38 109 GLU A CA 1
ATOM 845 C C . GLU A 1 109 ? 16.042 7.302 9.609 1.00 71.38 109 GLU A C 1
ATOM 847 O O . GLU A 1 109 ? 15.898 6.321 8.876 1.00 71.38 109 GLU A O 1
ATOM 852 N N . HIS A 1 110 ? 16.112 8.538 9.11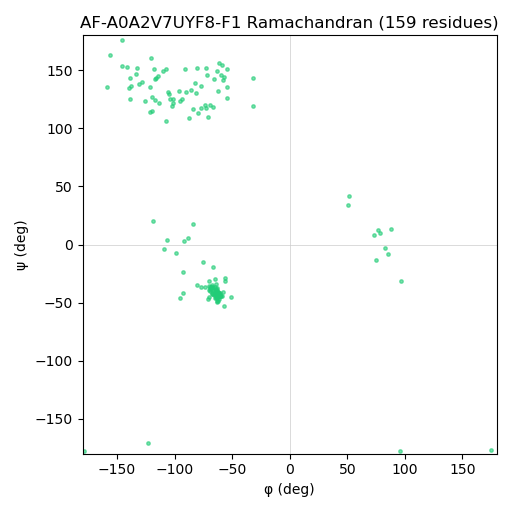4 1.00 72.00 110 HIS A N 1
ATOM 853 C CA . HIS A 1 110 ? 15.919 8.811 7.696 1.00 72.00 110 HIS A CA 1
ATOM 854 C C . HIS A 1 110 ? 17.105 8.291 6.872 1.00 72.00 110 HIS A C 1
ATOM 856 O O . HIS A 1 110 ? 18.186 8.873 6.888 1.00 72.00 110 HIS A O 1
ATOM 862 N N . GLN A 1 111 ? 16.885 7.229 6.094 1.00 65.81 111 GLN A N 1
ATOM 863 C CA . GLN A 1 111 ? 17.918 6.580 5.271 1.00 65.81 111 GLN A CA 1
ATOM 864 C C . GLN A 1 111 ? 18.135 7.255 3.899 1.00 65.81 111 GLN A C 1
ATOM 866 O O . GLN A 1 111 ? 18.683 6.648 2.983 1.00 65.81 111 GLN A O 1
ATOM 871 N N . GLY A 1 112 ? 17.687 8.504 3.723 1.00 70.25 112 GLY A N 1
ATOM 872 C CA . GLY A 1 112 ? 17.840 9.256 2.469 1.00 70.25 112 GLY A CA 1
ATOM 873 C C . GLY A 1 112 ? 16.936 8.791 1.319 1.00 70.25 112 GLY A C 1
ATOM 874 O O . GLY A 1 112 ? 17.089 9.262 0.194 1.00 70.25 112 GLY A O 1
ATOM 875 N N . VAL A 1 113 ? 15.991 7.885 1.589 1.00 73.88 113 VAL A N 1
ATOM 876 C CA . VAL A 1 113 ? 14.986 7.399 0.634 1.00 73.88 113 VAL A CA 1
ATOM 877 C C . VAL A 1 113 ? 13.611 7.466 1.293 1.00 73.88 113 VAL A C 1
ATOM 879 O O . VAL A 1 113 ? 13.470 7.135 2.469 1.00 73.88 113 VAL A O 1
ATOM 882 N N . GLU A 1 114 ? 12.594 7.910 0.554 1.00 80.19 114 GLU A N 1
ATOM 883 C CA . GLU A 1 114 ? 11.210 7.870 1.030 1.00 80.19 114 GLU A CA 1
ATOM 884 C C . GLU A 1 114 ? 10.669 6.440 1.003 1.00 80.19 114 GLU A C 1
ATOM 886 O O . GLU A 1 114 ? 10.571 5.823 -0.057 1.00 80.19 114 GLU A O 1
ATOM 891 N N . HIS A 1 115 ? 10.270 5.934 2.165 1.00 84.50 115 HIS A N 1
ATOM 892 C CA . HIS A 1 115 ? 9.610 4.649 2.323 1.00 84.50 115 HIS A CA 1
ATOM 893 C C . HIS A 1 115 ? 8.177 4.852 2.805 1.00 84.50 115 HIS A C 1
ATOM 895 O O . HIS A 1 115 ? 7.949 5.457 3.856 1.00 84.50 115 HIS A O 1
ATOM 901 N N . TRP A 1 116 ? 7.213 4.357 2.032 1.00 88.00 116 TRP A N 1
ATOM 902 C CA . TRP A 1 116 ? 5.800 4.439 2.377 1.00 88.00 116 TRP A CA 1
ATOM 903 C C . TRP A 1 116 ? 5.286 3.077 2.831 1.00 88.00 116 TRP A C 1
ATOM 905 O O . TRP A 1 116 ? 5.449 2.079 2.131 1.00 88.00 116 TRP A O 1
ATOM 915 N N . ASP A 1 117 ? 4.599 3.067 3.969 1.00 89.56 117 ASP A N 1
ATOM 916 C CA . ASP A 1 117 ? 4.003 1.871 4.560 1.00 89.56 117 ASP A CA 1
ATOM 917 C C . ASP A 1 117 ? 2.559 2.132 4.980 1.00 89.56 117 ASP A C 1
ATOM 919 O O . ASP A 1 117 ? 2.191 3.241 5.373 1.00 89.56 117 ASP A O 1
ATOM 923 N N . VAL A 1 118 ? 1.744 1.078 4.978 1.00 90.38 118 VAL A N 1
ATOM 924 C CA . VAL A 1 118 ? 0.441 1.088 5.651 1.00 90.38 118 VAL A CA 1
ATOM 925 C C . VAL A 1 118 ? 0.452 0.047 6.758 1.00 90.38 118 VAL A C 1
ATOM 927 O O . VAL A 1 118 ? 0.713 -1.127 6.516 1.00 90.38 118 VAL A O 1
ATOM 930 N N . VAL A 1 119 ? 0.151 0.461 7.984 1.00 91.75 119 VAL A N 1
ATOM 931 C CA . VAL A 1 119 ? -0.008 -0.452 9.119 1.00 91.75 119 VAL A CA 1
ATOM 932 C C . VAL A 1 119 ? -1.486 -0.647 9.387 1.00 91.75 119 VAL A C 1
ATOM 934 O O . VAL A 1 119 ? -2.192 0.310 9.700 1.00 91.75 119 VAL A O 1
ATOM 937 N N . LEU A 1 120 ? -1.941 -1.890 9.286 1.00 91.19 120 LEU A N 1
ATOM 938 C CA . LEU A 1 120 ? -3.253 -2.324 9.736 1.00 91.19 120 LEU A CA 1
ATOM 939 C C . LEU A 1 120 ? -3.176 -2.684 11.214 1.00 91.19 120 LEU A C 1
ATOM 941 O O . LEU A 1 120 ? -2.284 -3.418 11.634 1.00 91.19 120 LEU A O 1
ATOM 945 N N . TYR A 1 121 ? -4.127 -2.199 11.995 1.00 90.25 121 TYR A N 1
ATOM 946 C CA . TYR A 1 121 ? -4.330 -2.602 13.377 1.00 90.25 121 TYR A CA 1
ATOM 947 C C . TYR A 1 121 ? -5.542 -3.513 13.428 1.00 90.25 121 TYR A C 1
ATOM 949 O O . TYR A 1 121 ? -6.598 -3.181 12.890 1.00 90.25 121 TYR A O 1
ATOM 957 N N . LEU A 1 122 ? -5.376 -4.662 14.068 1.00 88.31 122 LEU A N 1
ATOM 958 C CA . LEU A 1 122 ? -6.403 -5.675 14.212 1.00 88.31 122 LEU A CA 1
ATOM 959 C C . LEU A 1 122 ? -6.932 -5.706 15.643 1.00 88.31 122 LEU A C 1
ATOM 961 O O . LEU A 1 122 ? -6.199 -5.461 16.608 1.00 88.31 122 LEU A O 1
ATOM 965 N N . SER A 1 123 ? -8.194 -6.094 15.782 1.00 82.12 123 SER A N 1
ATOM 966 C CA . SER A 1 123 ? -8.808 -6.419 17.060 1.00 82.12 123 SER A CA 1
ATOM 967 C C . SER A 1 123 ? -7.967 -7.486 17.779 1.00 82.12 123 SER A C 1
ATOM 969 O O . SER A 1 123 ? -7.475 -8.447 17.176 1.00 82.12 123 SER A O 1
ATOM 971 N N . GLY A 1 124 ? -7.748 -7.287 19.079 1.00 77.62 124 GLY A N 1
ATOM 972 C CA . GLY A 1 124 ? -6.821 -8.103 19.872 1.00 77.62 124 GLY A CA 1
ATOM 973 C C . GLY A 1 124 ? -5.367 -7.615 19.865 1.00 77.62 124 GLY A C 1
ATOM 974 O O . GLY A 1 124 ? -4.483 -8.358 20.279 1.00 77.62 124 GLY A O 1
ATOM 975 N N . GLY A 1 125 ? -5.104 -6.387 19.400 1.00 77.00 125 GLY A N 1
ATOM 976 C CA . GLY A 1 125 ? -3.804 -5.716 19.552 1.00 77.00 125 GLY A CA 1
ATOM 977 C C . GLY A 1 125 ? -2.720 -6.172 18.574 1.00 77.00 125 GLY A C 1
ATOM 978 O O . GLY A 1 125 ? -1.559 -5.798 18.726 1.00 77.00 125 GLY A O 1
ATOM 979 N N . ARG A 1 126 ? -3.081 -6.967 17.563 1.00 84.81 126 ARG A N 1
ATOM 980 C CA . ARG A 1 126 ? -2.160 -7.364 16.492 1.00 84.81 126 ARG A CA 1
ATOM 981 C C . ARG A 1 126 ? -2.044 -6.242 15.466 1.00 84.81 126 ARG A C 1
ATOM 983 O O . ARG A 1 126 ? -2.992 -5.489 15.256 1.00 84.81 126 ARG A O 1
ATOM 990 N N . SER A 1 127 ? -0.905 -6.153 14.795 1.00 87.75 127 SER A N 1
ATOM 991 C CA . SER A 1 127 ? -0.720 -5.239 13.672 1.00 87.75 127 SER A CA 1
ATOM 992 C C . SER A 1 127 ? -0.046 -5.941 12.503 1.00 87.75 127 SER A C 1
ATOM 994 O O . SER A 1 127 ? 0.775 -6.839 12.684 1.00 87.75 127 SER A O 1
ATOM 996 N N . GLU A 1 128 ? -0.410 -5.535 11.293 1.00 89.38 128 GLU A N 1
ATOM 997 C CA . GLU A 1 128 ? 0.181 -6.035 10.059 1.00 89.38 128 GLU A CA 1
ATOM 998 C C . GLU A 1 128 ? 0.678 -4.860 9.222 1.00 89.38 128 GLU A C 1
ATOM 1000 O O . GLU A 1 128 ? -0.079 -3.942 8.907 1.00 89.38 128 GLU A O 1
ATOM 1005 N N . ARG A 1 129 ? 1.967 -4.877 8.871 1.00 89.44 129 ARG A N 1
ATOM 1006 C CA . ARG A 1 129 ? 2.582 -3.872 7.997 1.00 89.44 129 ARG A CA 1
ATOM 1007 C C . ARG A 1 129 ? 2.477 -4.327 6.541 1.00 89.44 129 ARG A C 1
ATOM 1009 O O . ARG A 1 129 ? 2.825 -5.464 6.214 1.00 89.44 129 ARG A O 1
ATOM 1016 N N . ILE A 1 130 ? 2.010 -3.423 5.691 1.00 87.69 130 ILE A N 1
ATOM 1017 C CA . ILE A 1 130 ? 1.926 -3.563 4.242 1.00 87.69 130 ILE A CA 1
ATOM 1018 C C . ILE A 1 130 ? 3.009 -2.662 3.638 1.00 87.69 130 ILE A C 1
ATOM 1020 O O . ILE A 1 130 ? 2.837 -1.436 3.652 1.00 87.69 130 ILE A O 1
ATOM 1024 N N . PRO A 1 131 ? 4.103 -3.245 3.115 1.00 86.06 131 PRO A N 1
ATOM 1025 C CA . PRO A 1 131 ? 5.133 -2.473 2.439 1.00 86.06 131 PRO A CA 1
ATOM 1026 C C . PRO A 1 131 ? 4.560 -1.885 1.151 1.00 86.06 131 PRO A C 1
ATOM 1028 O O . PRO A 1 131 ? 4.126 -2.622 0.268 1.00 86.06 131 PRO A O 1
ATOM 1031 N N . CYS A 1 132 ? 4.519 -0.558 1.043 1.00 82.44 132 CYS A N 1
ATOM 1032 C CA . CYS A 1 132 ? 4.130 0.120 -0.203 1.00 82.44 132 CYS A CA 1
ATOM 1033 C C . CYS A 1 132 ? 5.358 0.583 -1.004 1.00 82.44 132 CYS A C 1
ATOM 1035 O O . CYS A 1 132 ? 5.230 0.964 -2.169 1.00 82.44 132 CYS A O 1
ATOM 1037 N N . GLY A 1 133 ? 6.547 0.446 -0.409 1.00 78.81 133 GLY A N 1
ATOM 1038 C CA . GLY A 1 133 ? 7.838 0.513 -1.075 1.00 78.81 133 GLY A CA 1
ATOM 1039 C C . GLY A 1 133 ? 8.514 1.877 -1.032 1.00 78.81 133 GLY A C 1
ATOM 1040 O O . GLY A 1 133 ? 8.031 2.841 -0.439 1.00 78.81 133 GLY A O 1
ATOM 1041 N N . SER A 1 134 ? 9.667 1.919 -1.695 1.00 71.94 134 SER A N 1
ATOM 1042 C CA . SER A 1 134 ? 10.534 3.088 -1.890 1.00 71.94 134 SER A CA 1
ATOM 1043 C C . SER A 1 134 ? 10.710 3.451 -3.373 1.00 71.94 134 SER A C 1
ATOM 1045 O O . SER A 1 134 ? 11.672 4.108 -3.769 1.00 71.94 134 SER A O 1
ATOM 1047 N N . LEU A 1 135 ? 9.785 2.995 -4.226 1.00 58.22 135 LEU A N 1
ATOM 1048 C CA . LEU A 1 135 ? 9.767 3.283 -5.662 1.00 58.22 135 LEU A CA 1
ATOM 1049 C C . LEU A 1 135 ? 9.799 4.796 -5.937 1.00 58.22 135 LEU A C 1
ATOM 1051 O O . LEU A 1 135 ? 9.284 5.582 -5.139 1.00 58.22 135 LEU A O 1
ATOM 1055 N N . ARG A 1 136 ? 10.384 5.151 -7.099 1.00 62.22 136 ARG A N 1
ATOM 1056 C CA . ARG A 1 136 ? 10.585 6.516 -7.638 1.00 62.22 136 ARG A CA 1
ATOM 1057 C C . ARG A 1 136 ? 9.477 7.499 -7.236 1.00 62.22 136 ARG A C 1
ATOM 1059 O O . ARG A 1 136 ? 8.302 7.130 -7.226 1.00 62.22 136 ARG A O 1
ATOM 1066 N N . GLU A 1 137 ? 9.881 8.748 -6.993 1.00 60.72 137 GLU A N 1
ATOM 1067 C CA . GLU A 1 137 ? 9.050 9.851 -6.485 1.00 60.72 137 GLU A CA 1
ATOM 1068 C C . GLU A 1 137 ? 7.578 9.781 -6.931 1.00 60.72 137 GLU A C 1
ATOM 1070 O O . GLU A 1 137 ? 7.253 9.812 -8.119 1.00 60.72 137 GLU A O 1
ATOM 1075 N N . GLY A 1 138 ? 6.680 9.678 -5.946 1.00 64.38 138 GLY A N 1
ATOM 1076 C CA . GLY A 1 138 ? 5.228 9.759 -6.121 1.00 64.38 138 GLY A CA 1
ATOM 1077 C C . GLY A 1 138 ? 4.484 8.424 -6.228 1.00 64.38 138 GLY A C 1
ATOM 1078 O O . GLY A 1 138 ? 3.362 8.335 -5.730 1.00 64.38 138 GLY A O 1
ATOM 1079 N N . VAL A 1 139 ? 5.090 7.366 -6.781 1.00 74.25 139 VAL A N 1
ATOM 1080 C CA . VAL A 1 139 ? 4.382 6.085 -7.007 1.00 74.25 139 VAL A CA 1
ATOM 1081 C C . VAL A 1 139 ? 4.094 5.362 -5.688 1.00 74.25 139 VAL A C 1
ATOM 1083 O O . VAL A 1 139 ? 2.968 4.928 -5.450 1.00 74.25 139 VAL A O 1
ATOM 1086 N N . SER A 1 140 ? 5.082 5.295 -4.794 1.00 80.88 140 SER A N 1
ATOM 1087 C CA . SER A 1 140 ? 4.941 4.664 -3.471 1.00 80.88 140 SER A CA 1
ATOM 1088 C C . SER A 1 140 ? 3.892 5.369 -2.610 1.00 80.88 140 SER A C 1
ATOM 1090 O O . SER A 1 140 ? 3.060 4.721 -1.976 1.00 80.88 140 SER A O 1
ATOM 1092 N N . ARG A 1 141 ? 3.869 6.708 -2.659 1.00 83.50 141 ARG A N 1
ATOM 1093 C CA . ARG A 1 141 ? 2.868 7.533 -1.973 1.00 83.50 141 ARG A CA 1
ATOM 1094 C C . ARG A 1 141 ? 1.463 7.257 -2.490 1.00 83.50 141 ARG A C 1
ATOM 1096 O O . ARG A 1 141 ? 0.532 7.139 -1.696 1.00 83.50 141 ARG A O 1
ATOM 1103 N N . GLU A 1 142 ? 1.297 7.192 -3.808 1.00 84.00 142 GLU A N 1
ATOM 1104 C CA . GLU A 1 142 ? -0.000 6.936 -4.428 1.00 84.00 142 GLU A CA 1
ATOM 1105 C C . GLU A 1 142 ? -0.521 5.539 -4.070 1.00 84.00 142 GLU A C 1
ATOM 1107 O O . GLU A 1 142 ? -1.678 5.403 -3.672 1.00 84.00 142 GLU A O 1
ATOM 1112 N N . ILE A 1 143 ? 0.337 4.516 -4.140 1.00 84.88 143 ILE A N 1
ATOM 1113 C CA . ILE A 1 143 ? 0.009 3.147 -3.718 1.00 84.88 143 ILE A CA 1
ATOM 1114 C C . ILE A 1 143 ? -0.429 3.135 -2.251 1.00 84.88 143 ILE A C 1
ATOM 1116 O O . ILE A 1 143 ? -1.523 2.660 -1.943 1.00 84.88 143 ILE A O 1
ATOM 1120 N N . ALA A 1 144 ? 0.380 3.710 -1.359 1.00 85.75 144 ALA A N 1
ATOM 1121 C CA . ALA A 1 144 ? 0.103 3.719 0.072 1.00 85.75 144 ALA A CA 1
ATOM 1122 C C . ALA A 1 144 ? -1.185 4.483 0.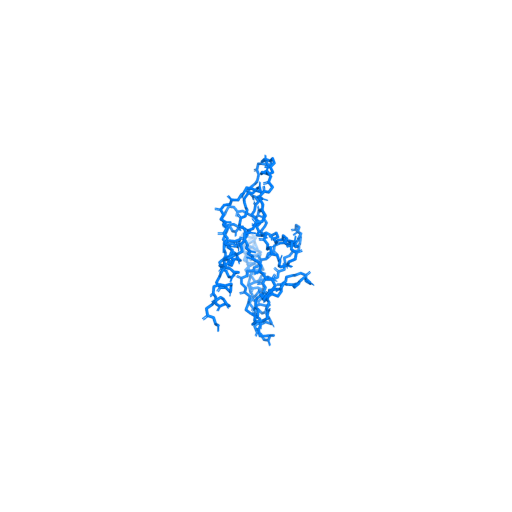407 1.00 85.75 144 ALA A C 1
ATOM 1124 O O . ALA A 1 144 ? -1.991 4.029 1.219 1.00 85.75 144 ALA A O 1
ATOM 1125 N N . THR A 1 145 ? -1.429 5.605 -0.275 1.00 86.12 145 THR A N 1
ATOM 1126 C CA . THR A 1 145 ? -2.652 6.402 -0.114 1.00 86.12 145 THR A CA 1
ATOM 1127 C C . THR A 1 145 ? -3.878 5.617 -0.582 1.00 86.12 145 THR A C 1
ATOM 1129 O O . THR A 1 145 ? -4.858 5.539 0.153 1.00 86.12 145 THR A O 1
ATOM 1132 N N . ARG A 1 146 ? -3.822 4.957 -1.748 1.00 85.62 146 ARG A N 1
ATOM 1133 C CA . ARG A 1 146 ? -4.928 4.121 -2.255 1.00 85.62 146 ARG A CA 1
ATOM 1134 C C . ARG A 1 146 ? -5.244 2.951 -1.324 1.00 85.62 146 ARG A C 1
ATOM 1136 O O . ARG A 1 146 ? -6.417 2.677 -1.074 1.00 85.62 146 ARG A O 1
ATOM 1143 N N . VAL A 1 147 ? -4.219 2.275 -0.801 1.00 86.88 147 VAL A N 1
ATOM 1144 C CA . VAL A 1 147 ? -4.389 1.185 0.176 1.00 86.88 147 VAL A CA 1
ATOM 1145 C C . VAL A 1 147 ? -5.031 1.720 1.458 1.00 86.88 147 VAL A C 1
ATOM 1147 O O . VAL A 1 147 ? -6.037 1.176 1.915 1.00 86.88 147 VAL A O 1
ATOM 1150 N N . PHE A 1 148 ? -4.509 2.820 2.006 1.00 88.81 148 PHE A N 1
ATOM 1151 C CA . PHE A 1 148 ? -5.048 3.454 3.210 1.00 88.81 148 PHE A CA 1
ATOM 1152 C C . PHE A 1 148 ? -6.508 3.902 3.036 1.00 88.81 148 PHE A C 1
ATOM 1154 O O . PHE A 1 148 ? -7.346 3.649 3.902 1.00 88.81 148 PHE A O 1
ATOM 1161 N N . GLU A 1 149 ? -6.847 4.524 1.906 1.00 88.06 149 GLU A N 1
ATOM 1162 C CA . GLU A 1 149 ? -8.208 4.972 1.604 1.00 88.06 149 GLU A CA 1
ATOM 1163 C C . GLU A 1 149 ? -9.189 3.813 1.416 1.00 88.06 149 GLU A C 1
ATOM 1165 O O . GLU A 1 149 ? -10.333 3.908 1.876 1.00 88.06 149 GLU A O 1
ATOM 1170 N N . ALA A 1 150 ? -8.763 2.721 0.772 1.00 85.19 150 ALA A N 1
ATOM 1171 C CA . ALA A 1 150 ? -9.579 1.519 0.620 1.00 85.19 150 ALA A CA 1
ATOM 1172 C C . ALA A 1 150 ? -9.921 0.918 1.990 1.00 85.19 150 ALA A C 1
ATOM 1174 O O . ALA A 1 150 ? -11.093 0.678 2.292 1.00 85.19 150 ALA A O 1
ATOM 1175 N N . VAL A 1 151 ? -8.920 0.789 2.864 1.00 86.44 151 VAL A N 1
ATOM 1176 C CA . VAL A 1 151 ? -9.093 0.301 4.238 1.00 86.44 151 VAL A CA 1
ATOM 1177 C C . VAL A 1 151 ? -9.995 1.232 5.051 1.00 86.44 151 VAL A C 1
ATOM 1179 O O . VAL A 1 151 ? -10.973 0.781 5.648 1.00 86.44 151 VAL A O 1
ATOM 1182 N N . GLY A 1 152 ? -9.739 2.542 5.018 1.00 84.81 152 GLY A N 1
ATOM 1183 C CA . GLY A 1 152 ? -10.569 3.550 5.684 1.00 84.81 152 GLY A CA 1
ATOM 1184 C C . GLY A 1 152 ? -12.027 3.527 5.225 1.00 84.81 152 GLY A C 1
ATOM 1185 O O . GLY A 1 152 ? -12.949 3.642 6.034 1.00 84.81 152 GLY A O 1
ATOM 1186 N N . SER A 1 153 ? -12.253 3.351 3.924 1.00 84.56 153 SER A N 1
ATOM 1187 C CA . SER A 1 153 ? -13.598 3.281 3.347 1.00 84.56 153 SER A CA 1
ATOM 1188 C C . SER A 1 153 ? -14.327 1.999 3.735 1.00 84.56 153 SER A C 1
ATOM 1190 O O . SER A 1 153 ? -15.520 2.057 4.026 1.00 84.56 153 SER A O 1
ATOM 1192 N N . ALA A 1 154 ? -13.628 0.864 3.786 1.00 82.88 154 ALA A N 1
ATOM 1193 C CA . ALA A 1 154 ? -14.197 -0.395 4.255 1.00 82.88 154 ALA A CA 1
ATOM 1194 C C . ALA A 1 154 ? -14.630 -0.307 5.727 1.00 82.88 154 ALA A C 1
ATOM 1196 O O . ALA A 1 154 ? -15.752 -0.682 6.053 1.00 82.88 154 ALA A O 1
ATOM 1197 N N . MET A 1 155 ? -13.798 0.280 6.595 1.00 84.12 155 MET A N 1
ATOM 1198 C CA . MET A 1 155 ? -14.136 0.462 8.013 1.00 84.12 155 MET A CA 1
ATOM 1199 C C . MET A 1 155 ? -15.352 1.370 8.218 1.00 84.12 155 MET A C 1
ATOM 1201 O O . MET A 1 155 ? -16.218 1.065 9.033 1.00 84.12 155 MET A O 1
ATOM 1205 N N . ARG A 1 156 ? -15.454 2.471 7.459 1.00 81.56 156 ARG A N 1
ATOM 1206 C CA . ARG A 1 156 ? -16.627 3.361 7.519 1.00 81.56 156 ARG A CA 1
ATOM 1207 C C . ARG A 1 156 ? -17.907 2.679 7.043 1.00 81.56 156 ARG A C 1
ATOM 1209 O O . ARG A 1 156 ? -18.963 2.948 7.602 1.00 81.56 156 ARG A O 1
ATOM 1216 N N . LYS A 1 157 ? -17.820 1.816 6.025 1.00 78.00 157 LYS A N 1
ATOM 1217 C CA . LYS A 1 157 ? -18.969 1.041 5.536 1.00 78.00 157 LYS A CA 1
ATOM 1218 C C . LYS A 1 157 ? -19.457 0.032 6.571 1.00 78.00 157 LYS A C 1
ATOM 1220 O O . LYS A 1 157 ? -20.658 -0.064 6.769 1.00 78.00 157 LYS A O 1
ATOM 1225 N N . GLU A 1 158 ? -18.550 -0.673 7.246 1.00 70.50 158 GLU A N 1
ATOM 1226 C CA . GLU A 1 158 ? -18.937 -1.625 8.296 1.00 70.50 158 GLU A CA 1
ATOM 1227 C C . GLU A 1 158 ? -19.486 -0.946 9.554 1.00 70.50 158 GLU A C 1
ATOM 1229 O O . GLU A 1 158 ? -20.356 -1.505 10.205 1.00 70.50 158 GLU A O 1
ATOM 1234 N N . ALA A 1 159 ? -19.024 0.261 9.891 1.00 63.97 159 ALA A N 1
ATOM 1235 C CA . ALA A 1 159 ? -19.540 1.005 11.042 1.00 63.97 159 ALA A CA 1
ATOM 1236 C C . ALA A 1 159 ? -20.930 1.636 10.811 1.00 63.97 159 ALA A C 1
ATOM 1238 O O . ALA A 1 159 ? -21.551 2.095 11.766 1.00 63.97 159 ALA A O 1
ATOM 1239 N N . GLY A 1 160 ? -21.379 1.724 9.554 1.00 57.31 160 GLY A N 1
ATOM 1240 C CA . GLY A 1 160 ? -22.669 2.305 9.166 1.00 57.31 160 GLY A CA 1
ATOM 1241 C C . GLY A 1 160 ? -23.729 1.287 8.735 1.00 57.31 160 GLY A C 1
ATOM 1242 O O . GLY A 1 160 ? -24.794 1.712 8.289 1.00 57.31 160 GLY A O 1
ATOM 1243 N N . SER A 1 161 ? -23.430 -0.015 8.822 1.00 47.78 161 SER A N 1
ATOM 1244 C CA . SER A 1 161 ? -24.373 -1.121 8.597 1.00 47.78 161 SER A CA 1
ATOM 1245 C C . SER A 1 161 ? -24.869 -1.695 9.916 1.00 47.78 161 SER A C 1
ATOM 1247 O O . SER A 1 161 ? -25.953 -2.316 9.858 1.00 47.78 161 SER A O 1
#

Solvent-accessible surface area (backbone atoms only — not comparable to full-atom values): 8933 Å² total; per-residue (Å²): 110,66,68,60,53,52,51,51,51,52,51,51,52,51,52,51,50,52,50,53,52,54,50,51,53,50,48,56,48,50,52,51,52,49,52,51,48,54,39,45,74,71,66,23,50,71,73,39,75,26,38,80,47,102,89,40,78,31,58,35,28,36,46,97,63,28,39,36,40,85,93,45,76,46,46,55,90,44,50,38,29,39,33,35,26,48,45,57,30,79,76,45,76,44,57,38,91,96,49,82,78,76,82,79,69,78,56,50,83,84,80,87,63,70,34,23,30,31,37,39,31,29,66,89,81,46,73,48,80,43,53,25,31,60,54,66,93,63,54,12,56,51,38,26,48,51,54,48,50,51,53,48,52,52,49,54,53,64,76,73,110